Protein AF-A0A6V8K630-F1 (afdb_monomer_lite)

Secondary structure (DSSP, 8-state):
-HHHHHHHHHHHHHTT--SEEE----TT--TTSHHHHHHHHHHHHHHHTT-EEE------

Sequence (60 aa):
MRILSEFVEGFDTLADLPPAVSVFGSARSKPDSPECEMAQRLGAALARAGYAVITGGGRA

Structure (mmCIF, N/CA/C/O backbone):
data_AF-A0A6V8K630-F1
#
_entry.id   AF-A0A6V8K630-F1
#
loop_
_atom_site.group_PDB
_atom_site.id
_atom_site.type_symbol
_atom_site.label_atom_id
_atom_site.label_alt_id
_atom_site.label_comp_id
_atom_site.label_asym_id
_atom_site.label_entity_id
_atom_site.label_seq_id
_atom_site.pdbx_PDB_ins_code
_atom_site.Cartn_x
_atom_site.Cartn_y
_atom_site.Cartn_z
_atom_site.occupancy
_atom_site.B_iso_or_equiv
_atom_site.auth_seq_id
_atom_site.auth_comp_id
_atom_site.auth_asym_id
_atom_site.auth_atom_id
_atom_site.pdbx_PDB_model_num
ATOM 1 N N . MET A 1 1 ? 5.209 22.891 16.167 1.00 75.62 1 MET A N 1
ATOM 2 C CA . MET A 1 1 ? 5.090 21.463 16.538 1.00 75.62 1 MET A CA 1
ATOM 3 C C . MET A 1 1 ? 4.727 20.635 15.303 1.00 75.62 1 MET A C 1
ATOM 5 O O . MET A 1 1 ? 3.620 20.140 15.213 1.00 75.62 1 MET A O 1
ATOM 9 N N . ARG A 1 2 ? 5.635 20.514 14.321 1.00 90.62 2 ARG A N 1
ATOM 10 C CA . ARG A 1 2 ? 5.321 19.910 13.008 1.00 90.62 2 ARG A CA 1
ATOM 11 C C . ARG A 1 2 ? 5.090 18.394 13.071 1.00 90.62 2 ARG A C 1
ATOM 13 O O . ARG A 1 2 ? 4.117 17.914 12.517 1.00 90.62 2 ARG A 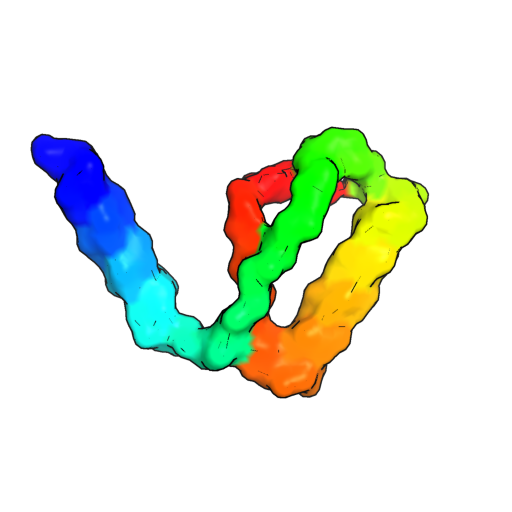O 1
ATOM 20 N N . ILE A 1 3 ? 5.938 17.677 13.811 1.00 93.56 3 ILE A N 1
ATOM 21 C CA . ILE A 1 3 ? 5.867 16.211 13.943 1.00 93.56 3 ILE A CA 1
ATOM 22 C C . ILE A 1 3 ? 4.521 15.772 14.533 1.00 93.56 3 ILE A C 1
ATOM 24 O O . ILE A 1 3 ? 3.878 14.877 14.004 1.00 93.56 3 ILE A O 1
ATOM 28 N N . LEU A 1 4 ? 4.067 16.426 15.609 1.00 94.88 4 LEU A N 1
ATOM 29 C CA . LEU A 1 4 ? 2.793 16.085 16.247 1.00 94.88 4 LEU A CA 1
ATOM 30 C C . LEU A 1 4 ? 1.603 16.311 15.302 1.00 94.88 4 LEU A C 1
ATOM 32 O O . LEU A 1 4 ? 0.699 15.485 15.267 1.00 94.88 4 LEU A O 1
ATOM 36 N N . SER A 1 5 ? 1.622 17.397 14.524 1.00 95.44 5 SER A N 1
ATOM 37 C CA . SER A 1 5 ? 0.585 17.675 13.526 1.00 95.44 5 SER A CA 1
ATOM 38 C C . SER A 1 5 ? 0.536 16.611 12.425 1.00 95.44 5 SER A C 1
ATOM 40 O O . SER A 1 5 ? -0.552 16.151 12.105 1.00 95.44 5 SER A O 1
ATOM 42 N N . GLU A 1 6 ? 1.691 16.166 11.913 1.00 95.56 6 GLU A N 1
ATOM 43 C CA . GLU A 1 6 ? 1.764 15.101 10.896 1.00 95.56 6 GLU A CA 1
ATOM 44 C C . GLU A 1 6 ? 1.215 13.757 11.424 1.00 95.56 6 GLU A C 1
ATOM 46 O O . GLU A 1 6 ? 0.574 13.017 10.681 1.00 95.56 6 GLU A O 1
ATOM 51 N N . PHE A 1 7 ? 1.393 13.451 12.717 1.00 95.31 7 PHE A N 1
ATOM 52 C CA . PHE A 1 7 ? 0.789 12.260 13.330 1.00 95.31 7 PHE A CA 1
ATOM 53 C C . PHE A 1 7 ? -0.734 12.347 13.436 1.00 95.31 7 PHE A C 1
ATOM 55 O O . PHE A 1 7 ? -1.412 11.381 13.099 1.00 95.31 7 PHE A O 1
ATOM 62 N N . VAL A 1 8 ? -1.270 13.480 13.903 1.00 95.50 8 VAL A N 1
ATOM 63 C CA . VAL A 1 8 ? -2.726 13.667 14.040 1.00 95.50 8 VAL A CA 1
ATOM 64 C C . VAL A 1 8 ? -3.406 13.539 12.679 1.00 95.50 8 VAL A C 1
ATOM 66 O O . VAL A 1 8 ? -4.332 12.749 12.533 1.00 95.50 8 VAL A O 1
ATOM 69 N N . GLU A 1 9 ? -2.884 14.232 11.666 1.00 94.38 9 GLU A N 1
ATOM 70 C CA . GLU A 1 9 ? -3.409 14.167 10.299 1.00 94.38 9 GLU A CA 1
ATOM 71 C C . GLU A 1 9 ? -3.334 12.745 9.720 1.00 94.38 9 GLU A C 1
ATOM 73 O O . GLU A 1 9 ? -4.285 12.268 9.096 1.00 94.38 9 GLU A O 1
ATOM 78 N N . GLY A 1 10 ?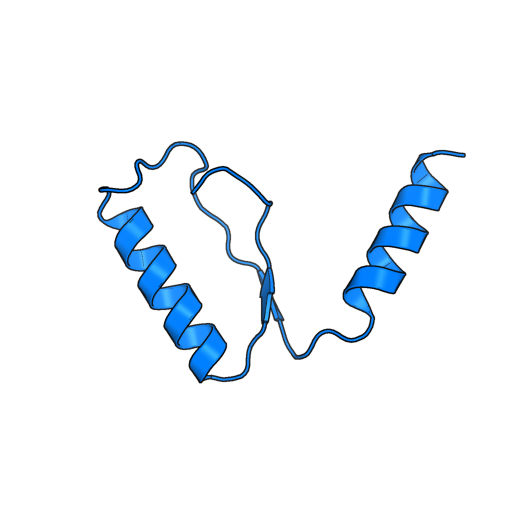 -2.228 12.035 9.968 1.00 92.25 10 GLY A N 1
ATOM 79 C CA . GLY A 1 10 ? -2.056 10.651 9.533 1.00 92.25 10 GLY A CA 1
ATOM 80 C C . GLY A 1 10 ? -3.051 9.688 10.180 1.00 92.25 10 GLY A C 1
ATOM 81 O O . GLY A 1 10 ? -3.609 8.838 9.490 1.00 92.25 10 GLY A O 1
ATOM 82 N N . PHE A 1 11 ? -3.308 9.813 11.483 1.00 94.31 11 PHE A N 1
ATOM 83 C CA . PHE A 1 11 ? -4.272 8.950 12.167 1.00 94.31 11 PHE A CA 1
ATOM 84 C C . PHE A 1 11 ? -5.708 9.231 11.736 1.00 94.31 11 PHE A C 1
ATOM 86 O O . PHE A 1 11 ? -6.423 8.278 11.437 1.00 94.31 11 PHE A O 1
ATOM 93 N N . ASP A 1 12 ? -6.100 10.503 11.627 1.00 94.19 12 ASP A N 1
ATOM 94 C CA . ASP A 1 12 ? -7.445 10.878 11.176 1.00 94.19 12 ASP A CA 1
ATOM 95 C C . ASP A 1 12 ? -7.711 10.373 9.749 1.00 94.19 12 ASP A C 1
ATOM 97 O O . ASP A 1 12 ? -8.772 9.821 9.469 1.00 94.19 12 ASP A O 1
ATOM 101 N N . THR A 1 13 ? -6.721 10.471 8.855 1.00 92.81 13 THR A N 1
ATOM 102 C CA . THR A 1 13 ? -6.844 9.995 7.464 1.00 92.81 13 THR A CA 1
ATOM 103 C C . THR A 1 13 ? -7.023 8.474 7.369 1.00 92.81 13 THR A C 1
ATOM 105 O O . THR A 1 13 ? -7.676 7.979 6.451 1.00 92.81 13 THR A O 1
ATOM 108 N N . LEU A 1 14 ? -6.422 7.714 8.288 1.00 93.56 14 LEU A N 1
ATOM 109 C CA . LEU A 1 14 ? -6.423 6.248 8.261 1.00 93.56 14 LEU A CA 1
ATOM 110 C C . LEU A 1 14 ? -7.515 5.625 9.147 1.00 93.56 14 LEU A C 1
ATOM 112 O O . LEU A 1 14 ? -7.677 4.405 9.116 1.00 93.56 14 LEU A O 1
ATOM 116 N N . ALA A 1 15 ? -8.250 6.429 9.922 1.00 93.44 15 ALA A N 1
ATOM 117 C CA . ALA A 1 15 ? -9.179 5.963 10.953 1.00 93.44 15 ALA A CA 1
ATOM 118 C C . ALA A 1 15 ? -10.304 5.065 10.411 1.00 93.44 15 ALA A C 1
ATOM 120 O O . ALA A 1 15 ? -10.663 4.078 11.052 1.00 93.44 15 ALA A O 1
ATOM 121 N N . ASP A 1 16 ? -10.808 5.375 9.215 1.00 92.88 16 ASP A N 1
ATOM 122 C CA . ASP A 1 16 ? -11.964 4.700 8.612 1.00 92.88 16 ASP A CA 1
ATOM 123 C C . ASP A 1 16 ? -11.581 3.669 7.535 1.00 92.88 16 ASP A C 1
ATOM 125 O O . ASP A 1 16 ? -12.435 3.194 6.779 1.00 92.88 16 ASP A O 1
ATOM 129 N N . LEU A 1 17 ? -10.295 3.314 7.417 1.00 92.75 17 LEU A N 1
ATOM 130 C CA . LEU A 1 17 ? -9.872 2.345 6.410 1.00 92.75 17 LEU A CA 1
ATOM 131 C C . LEU A 1 17 ? -10.381 0.927 6.733 1.00 92.75 17 LEU A C 1
ATOM 133 O O . LEU A 1 17 ? -10.255 0.459 7.868 1.00 92.75 17 LEU A O 1
ATOM 137 N N . PRO A 1 18 ? -10.882 0.185 5.724 1.00 92.94 18 PRO A N 1
ATOM 138 C CA . PRO A 1 18 ? -11.127 -1.246 5.867 1.00 92.94 18 PRO A CA 1
ATOM 139 C C . PRO A 1 18 ? -9.789 -1.991 6.042 1.00 92.94 18 PRO A C 1
ATOM 141 O O . PRO A 1 18 ? -8.723 -1.382 5.894 1.00 92.94 18 PRO A O 1
ATOM 144 N N . PRO A 1 19 ? -9.800 -3.314 6.313 1.00 97.00 19 PRO A N 1
ATOM 145 C CA . PRO A 1 19 ? -8.577 -4.108 6.350 1.00 97.00 19 PRO A CA 1
ATOM 146 C C . PRO A 1 19 ? -7.666 -3.785 5.164 1.00 97.00 19 PRO A C 1
ATOM 148 O O . PRO A 1 19 ? -8.083 -3.840 4.006 1.00 97.00 19 PRO A O 1
ATOM 151 N N . ALA A 1 20 ? -6.430 -3.405 5.462 1.00 97.12 20 ALA A N 1
ATOM 152 C CA . ALA A 1 20 ? -5.519 -2.852 4.477 1.00 97.12 20 ALA A CA 1
ATOM 153 C C . ALA A 1 20 ? -4.265 -3.711 4.330 1.00 97.12 20 ALA A C 1
ATOM 155 O O . ALA A 1 20 ? -3.795 -4.333 5.285 1.00 97.12 20 ALA A O 1
ATOM 156 N N . VAL A 1 21 ? -3.703 -3.711 3.125 1.00 97.94 21 VAL A N 1
ATOM 157 C CA . VAL A 1 21 ? -2.428 -4.351 2.804 1.00 97.94 21 VAL A CA 1
ATOM 158 C C . VAL A 1 21 ? -1.454 -3.289 2.312 1.00 97.94 21 VAL A C 1
ATOM 160 O O . VAL A 1 21 ? -1.720 -2.594 1.331 1.00 97.94 21 VAL A O 1
ATOM 163 N N . SER A 1 22 ? -0.304 -3.187 2.978 1.00 97.25 22 SER A N 1
ATOM 164 C CA . SER A 1 22 ? 0.799 -2.333 2.536 1.00 97.25 22 SER A CA 1
ATOM 165 C C . SER A 1 22 ? 1.624 -3.048 1.469 1.00 97.25 22 SER A C 1
ATOM 167 O O . SER A 1 22 ? 2.187 -4.113 1.723 1.00 97.25 22 SER A O 1
ATOM 169 N N . VAL A 1 23 ? 1.71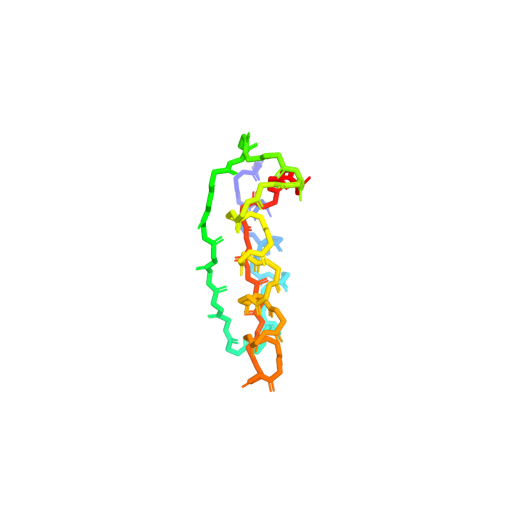5 -2.457 0.279 1.00 96.50 23 VAL A N 1
ATOM 170 C CA . VAL A 1 23 ? 2.462 -2.998 -0.862 1.00 96.50 23 VAL A CA 1
ATOM 171 C C . VAL A 1 23 ? 3.683 -2.126 -1.132 1.00 96.50 23 VAL A C 1
ATOM 173 O O . VAL A 1 23 ? 3.579 -0.911 -1.312 1.00 96.50 23 VAL A O 1
ATOM 176 N N . PHE A 1 24 ? 4.851 -2.765 -1.187 1.00 94.56 24 PHE A N 1
ATOM 177 C CA . PHE A 1 24 ? 6.128 -2.119 -1.478 1.00 94.56 24 PHE A CA 1
ATOM 178 C C . PHE A 1 24 ? 6.715 -2.645 -2.785 1.00 94.56 24 PHE A C 1
ATOM 180 O O . PHE A 1 24 ? 6.554 -3.812 -3.136 1.00 94.56 24 PHE A O 1
ATOM 187 N N . GLY A 1 25 ? 7.430 -1.774 -3.488 1.00 91.94 25 GLY A N 1
ATOM 188 C CA . GLY A 1 25 ? 8.070 -2.081 -4.758 1.00 91.94 25 GLY A CA 1
ATOM 189 C C . GLY A 1 25 ? 9.094 -1.017 -5.134 1.00 91.94 25 GLY A C 1
ATOM 190 O O . GLY A 1 25 ? 9.240 0.005 -4.460 1.00 91.94 25 GLY A O 1
ATOM 191 N N . SER A 1 26 ? 9.834 -1.264 -6.211 1.00 92.62 26 SER A N 1
ATOM 192 C CA . SER A 1 26 ? 10.824 -0.312 -6.716 1.00 92.62 26 SER A CA 1
ATOM 193 C C . SER A 1 26 ? 10.140 0.944 -7.266 1.00 92.62 26 SER A C 1
ATOM 195 O O . SER A 1 26 ? 9.395 0.866 -8.237 1.00 92.62 26 SER A O 1
ATOM 197 N N . ALA A 1 27 ? 10.493 2.114 -6.722 1.00 91.69 27 ALA A N 1
ATOM 198 C CA . ALA A 1 27 ? 10.086 3.428 -7.241 1.00 91.69 27 ALA A CA 1
ATOM 199 C C . ALA A 1 27 ? 10.766 3.812 -8.576 1.00 91.69 27 ALA A C 1
ATOM 201 O O . ALA A 1 27 ? 10.606 4.931 -9.058 1.00 91.69 27 ALA A O 1
ATOM 202 N N . ARG A 1 28 ? 11.600 2.919 -9.127 1.00 90.44 28 ARG A N 1
ATOM 203 C CA . ARG A 1 28 ? 12.353 3.105 -10.380 1.00 90.44 28 ARG A CA 1
ATOM 204 C C . ARG A 1 28 ? 11.866 2.193 -11.505 1.00 90.44 28 ARG A C 1
ATOM 206 O O . ARG A 1 28 ? 12.445 2.227 -12.589 1.00 90.44 28 ARG A O 1
ATOM 213 N N . SER A 1 29 ? 10.880 1.337 -11.235 1.00 90.81 29 SER A N 1
ATOM 214 C CA . SER A 1 29 ? 10.286 0.477 -12.261 1.00 90.81 29 SER A CA 1
ATOM 215 C C . SER A 1 29 ? 9.646 1.355 -13.330 1.00 90.81 29 SER A C 1
ATOM 217 O O . SER A 1 29 ? 9.104 2.413 -13.014 1.00 90.81 29 SER A O 1
ATOM 219 N N . LYS A 1 30 ? 9.754 0.949 -14.594 1.00 90.94 30 LYS A N 1
ATOM 220 C CA . LYS A 1 30 ? 9.080 1.658 -15.681 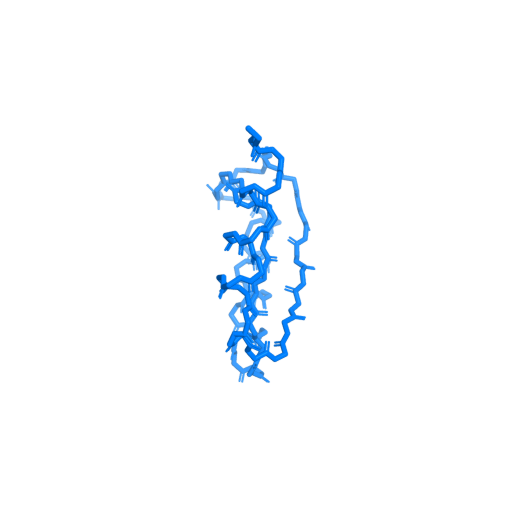1.00 90.94 30 LYS A CA 1
ATOM 221 C C . LYS A 1 30 ? 7.618 1.199 -15.766 1.00 90.94 30 LYS A C 1
ATOM 223 O O . LYS A 1 30 ? 7.346 0.053 -15.408 1.00 90.94 30 LYS A O 1
ATOM 228 N N . PRO A 1 31 ? 6.700 2.031 -16.283 1.00 88.62 31 PRO A N 1
ATOM 229 C CA . PRO A 1 31 ? 5.292 1.653 -16.418 1.00 88.62 31 PRO A CA 1
ATOM 230 C C . PRO A 1 31 ? 5.047 0.408 -17.286 1.00 88.62 31 PRO A C 1
ATOM 232 O O . PRO A 1 31 ? 4.061 -0.290 -17.085 1.00 88.62 31 PRO A O 1
ATOM 235 N N . ASP A 1 32 ? 5.944 0.125 -18.233 1.00 91.75 32 ASP A N 1
ATOM 236 C CA . ASP A 1 32 ? 5.912 -1.027 -19.142 1.00 91.75 32 ASP A CA 1
ATOM 237 C C . ASP A 1 32 ? 6.680 -2.249 -18.610 1.00 91.75 32 ASP A C 1
ATOM 239 O O . ASP A 1 32 ? 6.857 -3.236 -19.325 1.00 91.75 32 ASP A O 1
ATOM 243 N N . SER A 1 33 ? 7.180 -2.199 -17.371 1.00 94.69 33 SER A N 1
ATOM 244 C CA . SER A 1 33 ? 7.928 -3.316 -16.806 1.00 94.69 33 SER A CA 1
ATOM 245 C C . SER A 1 33 ? 6.988 -4.442 -16.348 1.00 94.69 33 SER A C 1
ATOM 247 O O . SER A 1 33 ? 5.912 -4.165 -15.802 1.00 94.69 33 SER A O 1
ATOM 249 N N . PRO A 1 34 ? 7.398 -5.720 -16.480 1.00 95.12 34 PRO A N 1
ATOM 250 C CA . PRO A 1 34 ? 6.612 -6.854 -15.9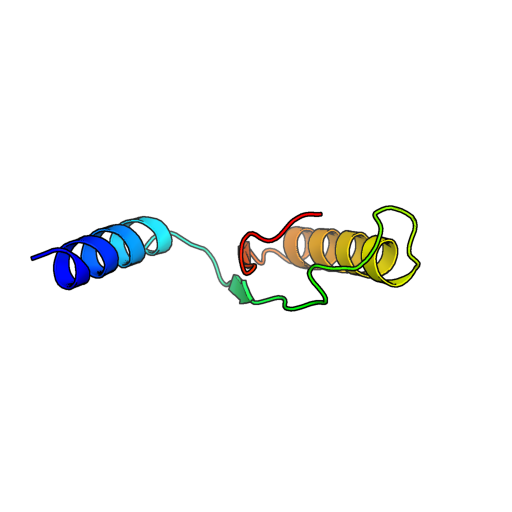90 1.00 95.12 34 PRO A CA 1
ATOM 251 C C . PRO A 1 34 ? 6.255 -6.751 -14.498 1.00 95.12 34 PRO A C 1
ATOM 253 O O . PRO A 1 34 ? 5.207 -7.226 -14.062 1.00 95.12 34 PRO A O 1
ATOM 256 N N . GLU A 1 35 ? 7.111 -6.117 -13.694 1.00 93.69 35 GLU A N 1
ATOM 257 C CA . GLU A 1 35 ? 6.866 -5.875 -12.272 1.00 93.69 35 GLU A CA 1
ATOM 258 C C . GLU A 1 35 ? 5.752 -4.848 -12.046 1.00 93.69 35 GLU A C 1
ATOM 260 O O . GLU A 1 35 ? 4.942 -5.034 -11.137 1.00 93.69 35 GLU A O 1
ATOM 265 N N . CYS A 1 36 ? 5.680 -3.791 -12.867 1.00 93.25 36 CYS A N 1
ATOM 266 C CA . CYS A 1 36 ? 4.601 -2.805 -12.788 1.00 93.25 36 CYS A CA 1
ATOM 267 C C . CYS A 1 36 ? 3.260 -3.435 -13.193 1.00 93.25 36 CYS A C 1
ATOM 269 O O . CYS A 1 36 ? 2.272 -3.307 -12.465 1.00 93.25 36 CYS A O 1
ATOM 271 N N . GLU A 1 37 ? 3.236 -4.222 -14.272 1.00 95.19 37 GLU A N 1
ATOM 272 C CA . GLU A 1 37 ? 2.043 -4.980 -14.673 1.00 95.19 37 GLU A CA 1
ATOM 273 C C . GLU A 1 37 ? 1.584 -5.953 -13.575 1.00 95.19 37 GLU A C 1
ATOM 275 O O . GLU A 1 37 ? 0.395 -6.042 -13.247 1.00 95.19 37 GLU A O 1
ATOM 280 N N . MET A 1 38 ? 2.526 -6.669 -12.952 1.00 95.94 38 MET A N 1
ATOM 281 C CA . MET A 1 38 ? 2.228 -7.560 -11.833 1.00 95.94 38 MET A CA 1
ATOM 282 C C . MET A 1 38 ? 1.658 -6.792 -10.634 1.00 95.94 38 MET A C 1
ATOM 284 O O . MET A 1 38 ? 0.671 -7.236 -10.043 1.00 95.94 38 MET A O 1
ATOM 288 N N . ALA A 1 39 ? 2.234 -5.637 -10.292 1.00 95.62 39 ALA A N 1
ATOM 289 C CA . ALA A 1 39 ? 1.766 -4.795 -9.194 1.00 95.62 39 ALA A CA 1
ATOM 290 C C . ALA A 1 39 ? 0.332 -4.290 -9.427 1.00 95.62 39 ALA A C 1
ATOM 292 O O . ALA A 1 39 ? -0.489 -4.339 -8.508 1.00 95.62 39 AL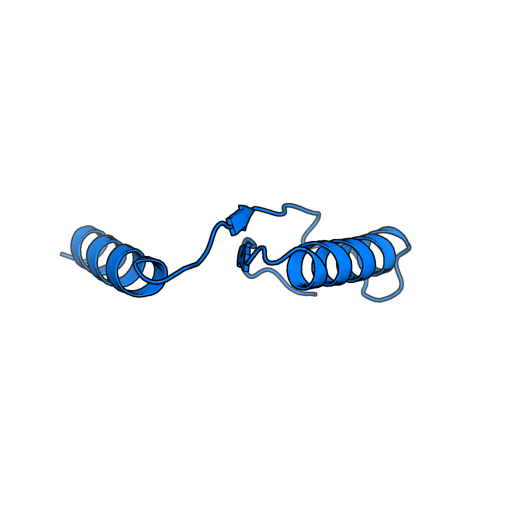A A O 1
ATOM 293 N N . GLN A 1 40 ? -0.011 -3.895 -10.658 1.00 95.62 40 GLN A N 1
ATOM 294 C CA . GLN A 1 40 ? -1.379 -3.504 -11.020 1.00 95.62 40 GLN A CA 1
ATOM 295 C C . GLN A 1 40 ? -2.362 -4.670 -10.856 1.00 95.62 40 GLN A C 1
ATOM 297 O O . GLN A 1 40 ? -3.430 -4.516 -10.256 1.00 95.62 40 GLN A O 1
ATOM 302 N N . ARG A 1 41 ? -1.991 -5.866 -11.332 1.00 97.88 41 ARG A N 1
ATOM 303 C CA . ARG A 1 41 ? -2.817 -7.076 -11.183 1.00 97.88 41 ARG A CA 1
ATOM 304 C C . ARG A 1 41 ? -3.023 -7.453 -9.716 1.00 97.88 41 ARG A C 1
ATOM 306 O O . ARG A 1 41 ? -4.142 -7.813 -9.345 1.00 97.88 41 ARG A O 1
ATOM 313 N N . LEU A 1 42 ? -1.976 -7.345 -8.896 1.00 97.69 42 LEU A N 1
ATOM 314 C CA . LEU A 1 42 ? -2.034 -7.579 -7.454 1.00 97.69 42 LEU A CA 1
ATOM 315 C C . LEU A 1 42 ? -2.972 -6.581 -6.768 1.00 97.69 42 LEU A C 1
ATOM 317 O O . LEU A 1 42 ? -3.879 -7.004 -6.055 1.00 97.69 42 LEU A O 1
ATOM 321 N N . GLY A 1 43 ? -2.805 -5.280 -7.020 1.00 97.44 43 GLY A N 1
ATOM 322 C CA . GLY A 1 43 ? -3.657 -4.242 -6.434 1.00 97.44 43 GLY A CA 1
ATOM 323 C C . GLY A 1 43 ? -5.132 -4.442 -6.781 1.00 97.44 43 GLY A C 1
ATOM 324 O O . GLY A 1 43 ? -5.994 -4.404 -5.906 1.00 97.44 43 GLY A O 1
ATOM 325 N N . ALA A 1 44 ? -5.422 -4.772 -8.042 1.00 98.19 44 ALA A N 1
ATOM 326 C CA . ALA A 1 44 ? -6.780 -5.073 -8.477 1.00 98.19 44 ALA A CA 1
ATOM 327 C C . ALA A 1 44 ? -7.352 -6.337 -7.807 1.00 98.19 44 ALA A C 1
ATOM 329 O O . ALA A 1 44 ? -8.545 -6.393 -7.511 1.00 98.19 44 ALA A O 1
ATOM 330 N N . ALA A 1 45 ? -6.529 -7.363 -7.567 1.00 98.50 45 ALA A N 1
ATOM 331 C CA . ALA A 1 45 ? -6.954 -8.570 -6.861 1.00 98.50 45 ALA A CA 1
ATOM 332 C C . ALA A 1 45 ? -7.245 -8.302 -5.376 1.00 98.50 45 ALA A C 1
ATOM 334 O O . ALA A 1 45 ? -8.267 -8.767 -4.877 1.00 98.50 45 ALA A O 1
ATOM 335 N N . LEU A 1 46 ? -6.401 -7.515 -4.701 1.00 98.25 46 LEU A N 1
ATOM 336 C CA . LEU A 1 46 ? -6.598 -7.105 -3.307 1.00 98.25 46 LEU A CA 1
ATOM 337 C C . LEU A 1 46 ? -7.883 -6.287 -3.138 1.00 98.25 46 LEU A C 1
ATOM 339 O O . LEU A 1 46 ? -8.698 -6.606 -2.274 1.00 98.25 46 LEU A O 1
ATOM 343 N N . ALA A 1 47 ? -8.114 -5.314 -4.023 1.00 97.19 47 ALA A N 1
ATOM 344 C CA . ALA A 1 47 ? -9.336 -4.516 -4.014 1.00 97.19 47 ALA A CA 1
ATOM 345 C C . ALA A 1 47 ? -10.590 -5.383 -4.222 1.00 97.19 47 ALA A C 1
ATOM 347 O O . ALA A 1 47 ? -11.567 -5.248 -3.488 1.00 97.19 47 ALA A O 1
ATOM 348 N N . ARG A 1 48 ? -10.556 -6.336 -5.169 1.00 98.12 48 ARG A N 1
ATOM 349 C CA . ARG A 1 48 ? -11.661 -7.296 -5.374 1.00 98.12 48 ARG A CA 1
ATOM 350 C C . ARG A 1 48 ? -11.897 -8.210 -4.171 1.00 98.12 48 ARG A C 1
ATOM 352 O O . ARG A 1 48 ? -13.022 -8.651 -3.974 1.00 98.12 48 ARG A O 1
ATOM 359 N N . ALA A 1 49 ? -10.862 -8.497 -3.386 1.00 97.81 49 ALA A N 1
ATOM 360 C CA . ALA A 1 49 ? -10.962 -9.263 -2.148 1.00 97.81 49 ALA A CA 1
ATOM 361 C C . ALA A 1 49 ? -11.410 -8.419 -0.936 1.00 97.81 49 ALA A C 1
ATOM 363 O O . ALA A 1 49 ? -11.519 -8.959 0.161 1.00 97.81 49 ALA A O 1
ATOM 364 N N . GLY A 1 50 ? -11.693 -7.124 -1.120 1.00 97.12 50 GLY A N 1
ATOM 365 C CA . GLY A 1 50 ? -12.187 -6.236 -0.064 1.00 97.12 50 GLY A CA 1
ATOM 366 C C . GLY A 1 50 ? -11.096 -5.577 0.782 1.00 97.12 50 GLY A C 1
ATOM 367 O O . GLY A 1 50 ? -11.408 -5.023 1.833 1.00 97.12 50 GLY A O 1
ATOM 368 N N . TYR A 1 51 ? -9.836 -5.618 0.338 1.00 98.19 51 TYR A N 1
ATOM 369 C CA . TYR A 1 51 ? -8.732 -4.949 1.023 1.00 98.19 51 TYR A CA 1
ATOM 370 C C . TYR A 1 51 ? -8.467 -3.559 0.447 1.00 98.19 51 TYR A C 1
ATOM 372 O O . TYR A 1 51 ? -8.389 -3.384 -0.772 1.00 98.19 51 TYR A O 1
ATOM 380 N N . ALA A 1 52 ? -8.229 -2.583 1.324 1.00 97.19 52 ALA A N 1
ATOM 381 C CA . ALA A 1 52 ? -7.569 -1.345 0.922 1.00 97.19 52 ALA A CA 1
ATOM 382 C C . ALA A 1 52 ? -6.087 -1.616 0.608 1.00 97.19 52 ALA A C 1
ATOM 384 O O . ALA A 1 52 ? -5.448 -2.464 1.233 1.00 97.19 52 ALA A O 1
ATOM 385 N N . VAL A 1 53 ? -5.521 -0.884 -0.352 1.00 96.88 53 VAL A N 1
ATOM 386 C CA . VAL A 1 53 ? -4.102 -0.997 -0.716 1.00 96.88 53 VAL A CA 1
ATOM 387 C C . VAL A 1 53 ? -3.386 0.284 -0.314 1.00 96.88 53 VAL A C 1
ATOM 389 O O . VAL A 1 53 ? -3.718 1.359 -0.805 1.00 96.88 53 VAL A O 1
ATOM 392 N N . ILE A 1 54 ? -2.391 0.163 0.565 1.00 96.44 54 ILE A N 1
ATOM 393 C CA . ILE A 1 54 ? -1.547 1.277 1.012 1.00 96.44 54 ILE A CA 1
ATOM 394 C C . ILE A 1 54 ? -0.184 1.150 0.330 1.00 96.44 54 ILE A C 1
ATOM 396 O O . ILE A 1 54 ? 0.384 0.062 0.252 1.00 96.44 54 ILE A O 1
ATOM 400 N N . THR A 1 55 ? 0.362 2.259 -0.167 1.00 95.31 55 THR A N 1
ATOM 401 C CA . THR A 1 55 ? 1.694 2.297 -0.793 1.00 95.31 55 THR A CA 1
ATOM 402 C C . THR A 1 55 ? 2.504 3.473 -0.255 1.00 95.31 55 THR A C 1
ATOM 404 O O . THR A 1 55 ? 1.970 4.351 0.418 1.00 95.31 55 THR A O 1
ATOM 407 N N . GLY A 1 56 ? 3.794 3.528 -0.591 1.00 92.31 56 GLY A N 1
ATOM 408 C CA . GLY A 1 56 ? 4.658 4.664 -0.251 1.00 92.31 56 GLY A CA 1
ATOM 409 C C . GLY A 1 56 ? 4.422 5.940 -1.075 1.00 92.31 56 GLY A C 1
ATOM 410 O O . GLY A 1 56 ? 5.227 6.859 -0.963 1.00 92.31 56 GLY A O 1
ATOM 411 N N . GLY A 1 57 ? 3.399 5.997 -1.942 1.00 86.75 57 GLY A N 1
ATOM 412 C CA . GLY A 1 57 ? 3.082 7.191 -2.746 1.00 86.75 57 GLY A CA 1
ATOM 413 C C . GLY A 1 57 ? 4.130 7.545 -3.812 1.00 86.75 57 GLY A C 1
ATOM 414 O O . GLY A 1 57 ? 4.218 8.692 -4.246 1.00 86.75 57 GLY A O 1
ATOM 415 N N . GLY A 1 58 ? 4.962 6.574 -4.203 1.00 80.62 58 GLY A N 1
ATOM 416 C CA . GLY A 1 58 ? 5.969 6.730 -5.253 1.00 80.62 58 GLY A CA 1
ATOM 417 C C . GLY A 1 58 ? 5.359 6.865 -6.653 1.00 80.62 58 GLY A C 1
ATOM 418 O O . GLY A 1 58 ? 4.150 6.765 -6.842 1.00 80.62 58 GLY A O 1
ATOM 419 N N . ARG A 1 59 ? 6.212 7.087 -7.657 1.00 68.69 59 ARG A N 1
ATOM 420 C CA . ARG A 1 59 ? 5.777 7.192 -9.058 1.00 68.69 59 ARG A CA 1
ATOM 421 C C . ARG A 1 59 ? 5.372 5.806 -9.579 1.00 68.69 59 ARG A C 1
ATOM 423 O O . ARG A 1 59 ? 6.111 4.851 -9.337 1.00 68.69 59 ARG A O 1
ATOM 430 N N . ALA A 1 60 ? 4.218 5.734 -10.242 1.00 59.75 60 ALA A N 1
ATOM 431 C CA . ALA A 1 60 ? 3.726 4.552 -10.953 1.00 59.75 60 ALA A CA 1
ATOM 432 C C . ALA A 1 60 ? 4.306 4.475 -12.373 1.00 59.75 60 ALA A C 1
ATOM 434 O O . ALA A 1 60 ? 4.532 5.559 -12.964 1.00 59.75 60 ALA A O 1
#

Radius of gyration: 14.27 Å; chains: 1; bounding box: 24×31×36 Å

Foldseek 3Di:
DVVVVVVVVVCVVCVPADAADEDEDDLPDDCPDPVVVVVVVVCVVCVVVVHHYHYPPGDD

Organism: NCBI:txid1076126

InterPro domains:
  IPR052341 LOG family pyrimidine/purine nucleotide 5'-monophosphatases [PTHR43393] (1-58)

pLDDT: mean 93.14, std 6.71, range [59.75, 98.5]